Protein AF-A0A957ZMT6-F1 (afdb_monomer_lite)

Sequence (75 aa):
LLAIARNQEERAVELLALARRYPFVANSRWFEELAGQHITAVAATLPAETVATATARGLARALEAAVTELLPGGG

Structure (mmCIF, N/CA/C/O backbone):
data_AF-A0A957ZMT6-F1
#
_entry.id   AF-A0A957ZMT6-F1
#
loop_
_atom_site.group_PDB
_atom_site.id
_atom_site.type_symbol
_atom_site.label_atom_id
_atom_site.label_alt_id
_atom_site.label_comp_id
_atom_site.label_asym_id
_atom_site.label_entity_id
_atom_site.label_seq_id
_atom_site.pdbx_PDB_ins_code
_atom_site.Cartn_x
_atom_site.Cartn_y
_atom_site.Cartn_z
_atom_site.occupancy
_atom_site.B_iso_or_equiv
_atom_site.auth_seq_id
_atom_site.auth_comp_id
_atom_site.auth_asym_id
_atom_site.auth_atom_id
_atom_site.pdbx_PDB_model_num
ATOM 1 N N . LEU A 1 1 ? -4.193 -19.089 18.047 1.00 44.81 1 LEU A N 1
ATOM 2 C CA . LEU A 1 1 ? -3.395 -18.760 16.840 1.00 44.81 1 LEU A CA 1
ATOM 3 C C . LEU A 1 1 ? -4.173 -17.751 15.985 1.00 44.81 1 LEU A C 1
ATOM 5 O O . LEU A 1 1 ? -4.792 -18.139 15.009 1.00 44.81 1 LEU A O 1
ATOM 9 N N . LEU A 1 2 ? -4.239 -16.480 16.406 1.00 39.41 2 LEU A N 1
ATOM 10 C CA . LEU A 1 2 ? -5.242 -15.508 15.919 1.00 39.41 2 LEU A CA 1
ATOM 11 C C . LEU A 1 2 ? -4.638 -14.110 15.651 1.00 39.41 2 LEU A C 1
ATOM 13 O O . LEU A 1 2 ? -5.255 -13.093 15.936 1.00 39.41 2 LEU A O 1
ATOM 17 N N . ALA A 1 3 ? -3.412 -14.055 15.114 1.00 42.34 3 ALA A N 1
ATOM 18 C CA . ALA A 1 3 ? -2.676 -12.802 14.877 1.00 42.34 3 ALA A CA 1
ATOM 19 C C . ALA A 1 3 ? -2.168 -12.628 13.427 1.00 42.34 3 ALA A C 1
ATOM 21 O O . ALA A 1 3 ? -1.152 -11.979 13.211 1.00 42.34 3 ALA A O 1
ATOM 22 N N . ILE A 1 4 ? -2.845 -13.207 12.424 1.00 53.69 4 ILE A N 1
ATOM 23 C CA . ILE A 1 4 ? -2.398 -13.134 11.013 1.00 53.69 4 ILE A CA 1
ATOM 24 C C . ILE A 1 4 ? -3.155 -12.063 10.198 1.00 53.69 4 ILE A C 1
ATOM 26 O O . ILE A 1 4 ? -2.612 -11.547 9.226 1.00 53.69 4 ILE A O 1
ATOM 30 N N . ALA A 1 5 ? -4.359 -11.647 10.609 1.00 55.66 5 ALA A N 1
ATOM 31 C CA . ALA A 1 5 ? -5.161 -10.692 9.831 1.00 55.66 5 ALA A CA 1
ATOM 32 C C . ALA A 1 5 ? -4.551 -9.277 9.759 1.00 55.66 5 ALA A C 1
ATOM 34 O O . ALA A 1 5 ? -4.498 -8.698 8.678 1.00 55.66 5 ALA A O 1
ATOM 35 N N . ARG A 1 6 ? -4.004 -8.756 10.871 1.00 56.56 6 ARG A N 1
ATOM 36 C CA . ARG A 1 6 ? -3.459 -7.382 10.946 1.00 56.56 6 ARG A CA 1
ATOM 37 C C . ARG A 1 6 ? -2.346 -7.091 9.933 1.00 56.56 6 ARG A C 1
ATOM 39 O O . ARG A 1 6 ? -2.192 -5.954 9.514 1.00 56.56 6 ARG A O 1
ATOM 46 N N . ASN A 1 7 ? -1.609 -8.111 9.491 1.00 66.94 7 ASN A N 1
ATOM 47 C CA . ASN A 1 7 ? -0.493 -7.918 8.565 1.00 66.94 7 ASN A CA 1
ATOM 48 C C . ASN A 1 7 ? -0.909 -7.929 7.084 1.00 66.94 7 ASN A C 1
ATOM 50 O O . ASN A 1 7 ? -0.116 -7.531 6.237 1.00 66.94 7 ASN A O 1
ATOM 54 N N . GLN A 1 8 ? -2.116 -8.396 6.746 1.00 81.38 8 GLN A N 1
ATOM 55 C CA . GLN A 1 8 ? -2.593 -8.429 5.355 1.00 81.38 8 GLN A CA 1
ATOM 56 C C . GLN A 1 8 ? -2.992 -7.029 4.869 1.00 81.38 8 GLN A C 1
ATOM 58 O O . GLN A 1 8 ? -2.718 -6.669 3.728 1.00 81.38 8 GLN A O 1
ATOM 63 N N . GLU A 1 9 ? -3.575 -6.220 5.752 1.00 86.56 9 GLU A N 1
ATOM 64 C CA . GLU A 1 9 ? -4.022 -4.854 5.459 1.00 86.56 9 GLU A CA 1
ATOM 65 C C . GLU A 1 9 ? -2.823 -3.917 5.264 1.00 86.56 9 GLU A C 1
ATOM 67 O O . GLU A 1 9 ? -2.716 -3.236 4.245 1.00 86.56 9 GLU A O 1
ATOM 72 N N . GLU A 1 10 ? -1.844 -3.973 6.173 1.00 88.12 10 GLU A N 1
ATOM 73 C CA . GLU A 1 10 ? -0.556 -3.287 6.012 1.00 88.12 10 GLU A CA 1
ATOM 74 C C . GLU A 1 10 ? 0.156 -3.698 4.725 1.00 88.12 10 GLU A C 1
ATOM 76 O O . GLU A 1 10 ? 0.696 -2.862 3.999 1.00 88.12 10 GLU A O 1
ATOM 81 N N . ARG A 1 11 ? 0.143 -5.001 4.423 1.00 86.69 11 ARG A N 1
ATOM 82 C CA . ARG A 1 11 ? 0.765 -5.530 3.214 1.00 86.69 11 ARG A CA 1
ATOM 83 C C . ARG A 1 11 ? 0.081 -5.019 1.954 1.00 86.69 11 ARG A C 1
ATOM 85 O O . ARG A 1 11 ? 0.768 -4.728 0.979 1.00 86.69 11 ARG A O 1
ATOM 92 N N . ALA A 1 12 ? -1.241 -4.886 1.968 1.00 88.81 12 ALA A N 1
ATOM 93 C CA . ALA A 1 12 ? -1.988 -4.316 0.859 1.00 88.81 12 ALA A CA 1
ATOM 94 C C . ALA A 1 12 ? -1.599 -2.847 0.624 1.00 88.81 12 ALA A C 1
ATOM 96 O O . ALA A 1 12 ? -1.323 -2.472 -0.514 1.00 88.81 12 ALA A O 1
ATOM 97 N N . VAL A 1 13 ? -1.479 -2.043 1.687 1.00 90.00 13 VAL A N 1
ATOM 98 C CA . VAL A 1 13 ? -1.016 -0.644 1.607 1.00 90.00 13 VAL A CA 1
ATOM 99 C C . VAL A 1 13 ? 0.407 -0.552 1.051 1.00 90.00 13 VAL A C 1
ATOM 101 O O . VAL A 1 13 ? 0.677 0.258 0.164 1.00 90.00 13 VAL A O 1
ATOM 104 N N . GLU A 1 14 ? 1.310 -1.413 1.519 1.00 91.88 14 GLU A N 1
ATOM 105 C CA . GLU A 1 14 ? 2.685 -1.498 1.018 1.00 91.88 14 GLU A CA 1
ATOM 106 C C . GLU A 1 14 ? 2.723 -1.813 -0.489 1.00 91.88 14 GLU A C 1
ATOM 108 O O . GLU A 1 14 ? 3.446 -1.167 -1.250 1.00 91.88 14 GLU A O 1
ATOM 113 N N . LEU A 1 15 ? 1.914 -2.781 -0.934 1.00 89.44 15 LEU A N 1
ATOM 114 C CA . LEU A 1 15 ? 1.815 -3.169 -2.342 1.00 89.44 15 LEU A CA 1
ATOM 115 C C . LEU A 1 15 ? 1.175 -2.078 -3.201 1.00 89.44 15 LEU A C 1
ATOM 117 O O . LEU A 1 15 ? 1.633 -1.856 -4.318 1.00 89.44 15 LEU A O 1
ATOM 121 N N . LEU A 1 16 ? 0.167 -1.366 -2.693 1.00 89.75 16 LEU A N 1
ATOM 122 C CA . LEU A 1 16 ? -0.425 -0.224 -3.389 1.00 89.75 16 LEU A CA 1
ATOM 123 C C . LEU A 1 16 ? 0.602 0.899 -3.585 1.00 89.75 16 LEU A C 1
ATOM 125 O O . LEU A 1 16 ? 0.698 1.452 -4.682 1.00 89.75 16 LEU A O 1
ATOM 129 N N . ALA A 1 17 ? 1.392 1.211 -2.554 1.00 90.88 17 ALA A N 1
ATOM 130 C CA . ALA A 1 17 ? 2.451 2.216 -2.627 1.00 90.88 17 ALA A CA 1
ATOM 131 C C . ALA A 1 17 ? 3.541 1.835 -3.643 1.00 90.88 17 ALA A C 1
ATOM 133 O O . ALA A 1 17 ? 3.972 2.676 -4.432 1.00 90.88 17 ALA A O 1
ATOM 134 N N . LEU A 1 18 ? 3.940 0.559 -3.671 1.00 90.94 18 LEU A N 1
ATOM 135 C CA . LEU A 1 18 ? 4.854 0.019 -4.679 1.00 90.94 18 LEU A CA 1
ATOM 136 C C . LEU A 1 18 ? 4.256 0.121 -6.094 1.00 90.94 18 LEU A C 1
ATOM 138 O O . LEU A 1 18 ? 4.903 0.627 -7.010 1.00 90.94 18 LEU A O 1
ATOM 142 N N . ALA A 1 19 ? 3.010 -0.322 -6.270 1.00 86.75 19 ALA A N 1
ATOM 143 C CA . ALA A 1 19 ? 2.347 -0.390 -7.567 1.00 86.75 19 ALA A CA 1
ATOM 144 C C . ALA A 1 19 ? 2.149 1.003 -8.190 1.00 86.75 19 ALA A C 1
ATOM 146 O O . ALA A 1 19 ? 2.439 1.197 -9.369 1.00 86.75 19 ALA A O 1
ATOM 147 N N . ARG A 1 20 ? 1.755 2.007 -7.395 1.00 88.50 20 ARG A N 1
ATOM 148 C CA . ARG A 1 20 ? 1.569 3.399 -7.849 1.00 88.50 20 ARG A CA 1
ATOM 149 C C . ARG A 1 20 ? 2.842 4.086 -8.342 1.00 88.50 20 ARG A C 1
ATOM 151 O O . ARG A 1 20 ? 2.751 5.147 -8.950 1.00 88.50 20 ARG A O 1
ATOM 158 N N . ARG A 1 21 ? 4.027 3.515 -8.125 1.00 88.31 21 ARG A N 1
ATOM 159 C CA . ARG A 1 21 ? 5.261 4.088 -8.674 1.00 88.31 21 ARG A CA 1
ATOM 160 C C . ARG A 1 21 ? 5.414 3.848 -10.173 1.00 88.31 21 ARG A C 1
ATOM 162 O O . ARG A 1 21 ? 6.148 4.572 -10.840 1.00 88.31 21 ARG A O 1
ATOM 169 N N . TYR A 1 22 ? 4.718 2.852 -10.705 1.00 84.50 22 TYR A N 1
ATOM 170 C CA . TYR A 1 22 ? 4.725 2.559 -12.126 1.00 84.50 22 TYR A CA 1
ATOM 171 C C . TYR A 1 22 ? 3.681 3.435 -12.833 1.00 84.50 22 TYR A C 1
ATOM 173 O O . TYR A 1 22 ? 2.488 3.297 -12.548 1.00 84.50 22 TYR A O 1
ATOM 181 N N . PRO A 1 23 ? 4.073 4.318 -13.775 1.00 83.19 23 PRO A N 1
ATOM 182 C CA . PRO A 1 23 ? 3.142 5.258 -14.405 1.00 83.19 23 PRO A CA 1
ATOM 183 C C . PRO A 1 23 ? 1.959 4.581 -15.104 1.00 83.19 23 PRO A C 1
ATO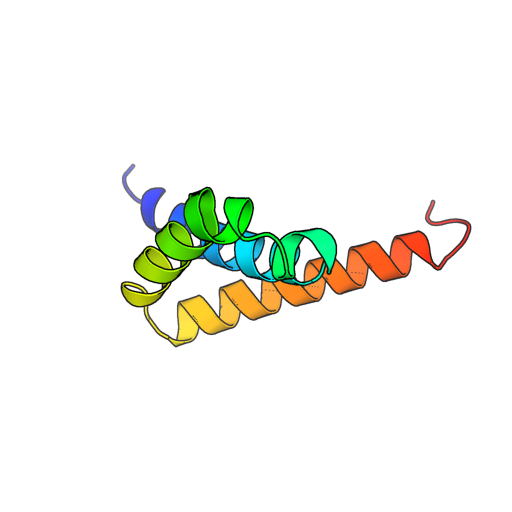M 185 O O . PRO A 1 23 ? 0.860 5.129 -15.123 1.00 83.19 23 PRO A O 1
ATOM 188 N N . PHE A 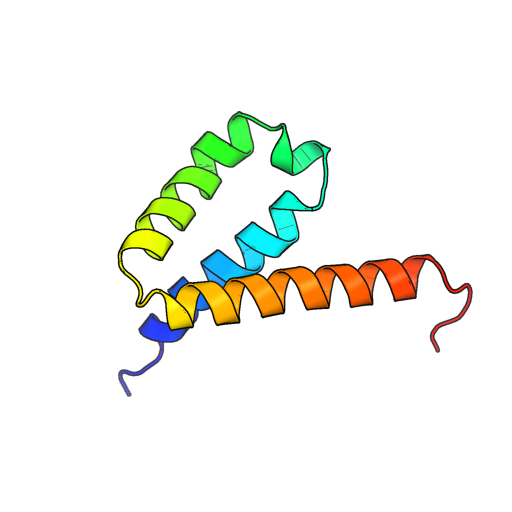1 24 ? 2.154 3.375 -15.643 1.00 84.44 24 PHE A N 1
ATOM 189 C CA . PHE A 1 24 ? 1.080 2.600 -16.269 1.00 84.44 24 PHE A CA 1
ATOM 190 C C . PHE A 1 24 ? 0.072 2.036 -15.258 1.00 84.44 24 PHE A C 1
ATOM 192 O O . PHE A 1 24 ? -1.060 1.759 -15.633 1.00 84.44 24 PHE A O 1
ATOM 199 N N . VAL A 1 25 ? 0.451 1.886 -13.986 1.00 85.56 25 VAL A N 1
ATOM 200 C CA . VAL A 1 25 ? -0.461 1.506 -12.899 1.00 85.56 25 VAL A CA 1
ATOM 201 C C . VAL A 1 25 ? -1.143 2.743 -12.326 1.00 85.56 25 VAL A C 1
ATOM 203 O O . VAL A 1 25 ? -2.362 2.762 -12.202 1.00 85.56 25 VAL A O 1
ATOM 206 N N . ALA A 1 26 ? -0.373 3.794 -12.025 1.00 86.50 26 ALA A N 1
ATOM 207 C CA . ALA A 1 26 ? -0.885 5.026 -11.422 1.00 86.50 26 ALA A CA 1
ATOM 208 C C . ALA A 1 26 ? -1.947 5.729 -12.280 1.00 86.50 26 ALA A C 1
ATOM 210 O O . ALA A 1 26 ? -2.865 6.338 -11.744 1.00 86.50 26 ALA A O 1
ATOM 211 N N . ASN A 1 27 ? -1.829 5.623 -13.607 1.00 88.19 27 ASN A N 1
ATOM 212 C CA . ASN A 1 27 ? -2.784 6.195 -14.557 1.00 88.19 27 ASN A CA 1
ATOM 213 C C . ASN A 1 27 ? -3.828 5.176 -15.057 1.00 88.19 27 ASN A C 1
ATOM 215 O O . ASN A 1 27 ? -4.621 5.493 -15.945 1.00 88.19 27 ASN A O 1
ATOM 219 N N . SER A 1 28 ? -3.842 3.945 -14.528 1.00 87.31 28 SER A N 1
ATOM 220 C CA . SER A 1 28 ? -4.796 2.913 -14.941 1.00 87.31 28 SER A CA 1
ATOM 221 C C . SER A 1 28 ? -6.089 3.007 -14.143 1.00 87.31 28 SER A C 1
ATOM 223 O O . SER A 1 28 ? -6.155 2.633 -12.972 1.00 87.31 28 SER A O 1
ATOM 225 N N . ARG A 1 29 ? -7.161 3.428 -14.821 1.00 89.25 29 ARG A N 1
ATOM 226 C CA . ARG A 1 29 ? -8.510 3.448 -14.241 1.00 89.25 29 ARG A CA 1
ATOM 227 C C . ARG A 1 29 ? -8.969 2.055 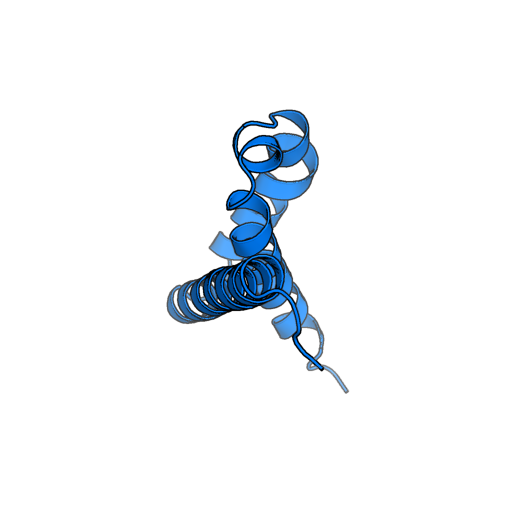-13.803 1.00 89.25 29 ARG A C 1
ATOM 229 O O . ARG A 1 29 ? -9.542 1.917 -12.733 1.00 89.25 29 ARG A O 1
ATOM 236 N N . TRP A 1 30 ? -8.664 1.025 -14.595 1.00 89.06 30 TRP A N 1
ATOM 237 C CA . TRP A 1 30 ? -9.015 -0.359 -14.261 1.00 89.06 30 TRP A CA 1
ATOM 238 C C . TRP A 1 30 ? -8.345 -0.820 -12.962 1.00 89.06 30 TRP A C 1
ATOM 240 O O . TRP A 1 30 ? -8.981 -1.468 -12.138 1.00 89.06 30 TRP A O 1
ATOM 250 N N . PHE A 1 31 ? -7.077 -0.453 -12.747 1.00 84.44 31 PHE A N 1
ATOM 251 C CA . PHE A 1 31 ? -6.370 -0.798 -11.514 1.00 84.44 31 PHE A CA 1
ATOM 252 C C . PHE A 1 31 ? -6.941 -0.057 -10.300 1.00 84.44 31 PHE A C 1
ATOM 254 O O . PHE A 1 31 ? -7.128 -0.658 -9.240 1.00 84.44 31 PHE A O 1
ATOM 261 N N . GLU A 1 32 ? -7.239 1.235 -10.454 1.00 85.75 32 GLU A N 1
ATOM 262 C CA . GLU A 1 32 ? -7.834 2.038 -9.385 1.00 85.75 32 GLU A CA 1
ATOM 263 C C . GLU A 1 32 ? -9.218 1.497 -8.987 1.00 85.75 32 GLU A C 1
ATOM 265 O O . GLU A 1 32 ? -9.485 1.330 -7.800 1.00 85.75 32 GLU A O 1
ATOM 270 N N . GLU A 1 33 ? -10.063 1.143 -9.960 1.00 88.56 33 GLU A N 1
ATOM 271 C CA . GLU A 1 33 ? -11.401 0.580 -9.727 1.00 88.56 33 GLU A CA 1
ATOM 272 C C . GLU A 1 33 ? -11.352 -0.837 -9.127 1.00 88.56 33 GLU A C 1
ATOM 274 O O . GLU A 1 33 ? -12.113 -1.150 -8.212 1.00 88.56 33 GLU A O 1
ATOM 279 N N . LEU A 1 34 ? -10.450 -1.703 -9.603 1.00 85.44 34 LEU A N 1
ATOM 280 C CA . LEU A 1 34 ? -10.376 -3.090 -9.138 1.00 85.44 34 LEU A CA 1
ATOM 281 C C . LEU A 1 34 ? -9.707 -3.210 -7.762 1.00 85.44 34 LEU A C 1
ATOM 283 O O . LEU A 1 34 ? -10.216 -3.901 -6.882 1.00 85.44 34 LEU A O 1
ATOM 287 N N . ALA A 1 35 ? -8.562 -2.557 -7.566 1.00 81.12 35 ALA A N 1
ATOM 288 C CA . ALA A 1 35 ? -7.697 -2.777 -6.406 1.00 81.12 35 ALA A CA 1
ATOM 289 C C . ALA A 1 35 ? -7.412 -1.495 -5.613 1.00 81.12 35 ALA A C 1
ATOM 291 O O . ALA A 1 35 ? -7.429 -1.528 -4.382 1.00 81.12 35 ALA A O 1
ATOM 292 N N . GLY A 1 36 ? -7.183 -0.362 -6.285 1.00 83.75 36 GLY A N 1
ATOM 293 C CA . GLY A 1 36 ? -6.791 0.896 -5.637 1.00 83.75 36 GLY A CA 1
ATOM 294 C C . GLY A 1 36 ? -7.805 1.393 -4.606 1.00 83.75 36 GLY A C 1
ATOM 295 O O . GLY A 1 36 ? -7.437 1.687 -3.467 1.00 83.75 36 GLY A O 1
ATOM 296 N N . GLN A 1 37 ? -9.090 1.409 -4.963 1.00 88.69 37 GLN A N 1
ATOM 297 C CA . GLN A 1 37 ? -10.172 1.851 -4.080 1.00 88.69 37 GLN A CA 1
ATOM 298 C C . GLN A 1 37 ? -10.375 0.913 -2.887 1.00 88.69 37 GLN A C 1
ATOM 300 O O . GLN A 1 37 ? -10.485 1.382 -1.756 1.00 88.69 37 GLN A O 1
ATOM 305 N N . HIS A 1 38 ? -10.358 -0.404 -3.115 1.00 88.31 38 HIS A N 1
ATOM 306 C CA . HIS A 1 38 ? -10.504 -1.400 -2.049 1.00 88.31 38 HIS A CA 1
ATOM 307 C C . HIS A 1 38 ? -9.371 -1.293 -1.025 1.00 88.31 38 HIS A C 1
ATOM 309 O O . HIS A 1 38 ? -9.617 -1.263 0.179 1.00 88.31 38 HIS A O 1
ATOM 315 N N . ILE A 1 39 ? -8.129 -1.168 -1.494 1.00 86.56 39 ILE A N 1
ATOM 316 C CA . ILE A 1 39 ? -6.967 -1.049 -0.611 1.00 86.56 39 ILE A CA 1
ATOM 317 C C . ILE A 1 39 ? -6.945 0.315 0.089 1.00 86.56 39 ILE A C 1
ATOM 319 O O . ILE A 1 39 ? -6.587 0.387 1.260 1.00 86.56 39 ILE A O 1
ATOM 323 N N . THR A 1 40 ? -7.377 1.391 -0.574 1.00 88.25 40 THR A N 1
ATOM 324 C CA . THR A 1 40 ? -7.508 2.717 0.055 1.00 88.25 40 THR A CA 1
ATOM 325 C C . THR A 1 40 ? -8.573 2.717 1.153 1.00 88.25 40 THR A C 1
ATOM 327 O O . THR A 1 40 ? -8.361 3.300 2.214 1.00 88.25 40 THR A O 1
ATOM 330 N N . ALA A 1 41 ? -9.694 2.024 0.941 1.00 88.44 41 ALA A N 1
ATOM 331 C CA . ALA A 1 41 ? -10.732 1.865 1.954 1.00 88.44 41 ALA A CA 1
ATOM 332 C C . ALA A 1 41 ? -10.226 1.078 3.175 1.00 88.44 41 ALA A C 1
ATOM 334 O O . ALA A 1 41 ? -10.484 1.478 4.306 1.00 88.44 41 ALA A O 1
ATOM 335 N N . VAL A 1 42 ? -9.444 0.016 2.956 1.00 86.50 42 VAL A N 1
ATOM 336 C CA . VAL A 1 42 ? -8.769 -0.735 4.031 1.00 86.50 42 VAL A CA 1
ATOM 337 C C . VAL A 1 42 ? -7.711 0.123 4.736 1.00 86.50 42 VAL A C 1
ATOM 339 O O . VAL A 1 42 ? -7.598 0.100 5.956 1.00 86.50 42 VAL A O 1
ATOM 342 N N . ALA A 1 43 ? -6.958 0.944 4.003 1.00 87.00 43 ALA A N 1
ATOM 343 C CA . ALA A 1 43 ? -5.999 1.868 4.605 1.00 87.00 43 ALA A CA 1
ATOM 344 C C . ALA A 1 43 ? -6.689 2.863 5.552 1.00 87.00 43 ALA A C 1
ATOM 346 O O . ALA A 1 43 ? -6.141 3.198 6.599 1.00 87.00 43 ALA A O 1
ATOM 347 N N . ALA A 1 44 ? -7.907 3.298 5.219 1.00 89.88 44 ALA A N 1
ATOM 348 C CA . ALA A 1 44 ? -8.681 4.220 6.043 1.00 89.88 44 ALA A CA 1
ATOM 349 C C . ALA A 1 44 ? -9.161 3.609 7.375 1.00 89.88 44 ALA A C 1
ATOM 351 O O . ALA A 1 44 ? -9.513 4.358 8.285 1.00 89.88 44 ALA A O 1
ATOM 352 N N . THR A 1 45 ? -9.165 2.278 7.519 1.00 90.19 45 THR A N 1
ATOM 353 C CA . THR A 1 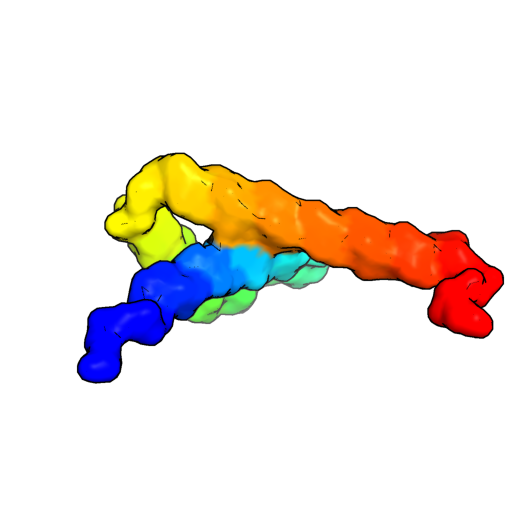45 ? -9.518 1.602 8.781 1.00 90.19 45 THR A CA 1
ATOM 354 C C . THR A 1 45 ? -8.312 1.350 9.689 1.00 90.19 45 THR A C 1
ATOM 356 O O . THR A 1 45 ? -8.485 0.918 10.829 1.00 90.19 45 THR A O 1
ATOM 359 N N . LEU A 1 46 ? -7.093 1.608 9.206 1.00 88.06 46 LEU A N 1
ATOM 360 C CA . LEU A 1 46 ? -5.853 1.409 9.952 1.00 88.06 46 LEU A CA 1
ATOM 361 C C . LEU A 1 46 ? -5.418 2.678 10.704 1.00 88.06 46 LEU A C 1
ATOM 363 O O . LEU A 1 46 ? -5.733 3.795 10.287 1.00 88.06 46 LEU A O 1
ATOM 367 N N . PRO A 1 47 ? -4.627 2.541 11.786 1.00 93.31 47 PRO A N 1
ATOM 368 C CA . PRO A 1 47 ? -3.944 3.678 12.389 1.00 93.31 47 PRO A CA 1
ATOM 369 C C . PRO A 1 47 ? -3.057 4.400 11.367 1.00 93.31 47 PRO A C 1
ATOM 371 O O . PRO A 1 47 ? -2.350 3.767 10.581 1.00 93.31 47 PRO A O 1
ATOM 374 N N . ALA A 1 48 ? -3.038 5.732 11.415 1.00 90.88 48 ALA A N 1
ATOM 375 C CA . ALA A 1 48 ? -2.276 6.545 10.466 1.00 90.88 48 ALA A CA 1
ATOM 376 C C . ALA A 1 48 ? -0.773 6.208 10.458 1.00 90.88 48 ALA A C 1
ATOM 378 O O . ALA A 1 48 ? -0.154 6.165 9.397 1.00 90.88 48 ALA A O 1
ATOM 379 N N . GLU A 1 49 ? -0.197 5.915 11.628 1.00 91.44 49 GLU A N 1
ATOM 380 C CA . GLU A 1 49 ? 1.202 5.492 11.755 1.00 91.44 49 GLU A CA 1
ATOM 381 C C . GLU A 1 49 ? 1.464 4.181 11.003 1.00 91.44 49 GLU A C 1
ATOM 383 O O . GLU A 1 49 ? 2.410 4.084 10.227 1.00 91.44 49 GLU A O 1
ATOM 388 N N . THR A 1 50 ? 0.564 3.208 11.137 1.00 90.75 50 THR A N 1
ATOM 389 C CA . THR A 1 50 ? 0.629 1.926 10.434 1.00 90.75 50 THR A CA 1
ATOM 390 C C . THR A 1 50 ? 0.600 2.105 8.911 1.00 90.75 50 THR A C 1
ATOM 392 O O . THR A 1 50 ? 1.419 1.518 8.197 1.00 90.75 50 THR A O 1
ATOM 395 N N . VAL A 1 51 ? -0.289 2.965 8.403 1.00 91.81 51 VAL A N 1
ATOM 396 C CA . VAL A 1 51 ? -0.366 3.305 6.970 1.00 91.81 51 VAL A CA 1
ATOM 397 C C . VAL A 1 51 ? 0.917 3.988 6.498 1.00 91.81 51 VAL A C 1
ATOM 399 O O . VAL A 1 51 ? 1.438 3.648 5.432 1.00 91.81 51 VAL A O 1
ATOM 402 N N . ALA A 1 52 ? 1.459 4.916 7.288 1.00 91.44 52 ALA A N 1
ATOM 403 C CA . ALA A 1 52 ? 2.696 5.619 6.968 1.00 91.44 52 ALA A CA 1
ATOM 404 C C . ALA A 1 52 ? 3.893 4.655 6.898 1.00 91.44 52 ALA A C 1
ATOM 406 O O . ALA A 1 52 ? 4.632 4.663 5.912 1.00 91.44 52 ALA A O 1
ATOM 407 N N . THR A 1 53 ? 4.047 3.762 7.880 1.00 92.94 53 THR A N 1
ATOM 408 C CA . THR A 1 53 ? 5.114 2.750 7.898 1.00 92.94 53 THR A CA 1
ATOM 409 C C . THR A 1 53 ? 4.992 1.765 6.734 1.00 92.94 53 THR A C 1
ATOM 411 O O . THR A 1 53 ? 5.994 1.417 6.106 1.00 92.94 53 THR A O 1
ATOM 414 N N . ALA A 1 54 ? 3.782 1.303 6.411 1.00 90.00 54 ALA A N 1
ATOM 415 C CA . ALA A 1 54 ? 3.546 0.420 5.267 1.00 90.00 54 ALA A CA 1
ATOM 416 C C . ALA A 1 54 ? 3.841 1.114 3.926 1.00 90.00 54 ALA A C 1
ATOM 418 O O . ALA A 1 54 ? 4.525 0.550 3.071 1.00 90.00 54 ALA A O 1
ATOM 419 N N . THR A 1 55 ? 3.409 2.365 3.767 1.00 92.12 55 THR A N 1
ATOM 420 C CA . THR A 1 55 ? 3.683 3.174 2.570 1.00 92.12 55 THR A CA 1
ATOM 421 C C . THR A 1 55 ? 5.184 3.394 2.386 1.00 92.12 55 THR A C 1
ATOM 423 O O . THR A 1 55 ? 5.713 3.167 1.298 1.00 92.12 55 THR A O 1
ATOM 426 N N . ALA A 1 56 ? 5.897 3.766 3.454 1.00 92.31 56 ALA A N 1
ATOM 427 C CA . ALA A 1 56 ? 7.343 3.966 3.424 1.00 92.31 56 ALA A CA 1
ATOM 428 C C . ALA A 1 56 ? 8.092 2.687 3.011 1.00 92.31 56 ALA A C 1
ATOM 430 O O . ALA A 1 56 ? 8.984 2.746 2.164 1.00 92.31 56 ALA A O 1
ATOM 431 N N . ARG A 1 57 ? 7.683 1.519 3.533 1.00 90.94 57 ARG A N 1
ATOM 432 C CA . ARG A 1 57 ? 8.223 0.215 3.107 1.00 90.94 57 ARG A CA 1
ATOM 433 C C . ARG A 1 57 ? 8.006 -0.044 1.614 1.00 90.94 57 ARG A C 1
ATOM 435 O O . ARG A 1 57 ? 8.937 -0.478 0.938 1.00 90.94 57 ARG A O 1
ATOM 442 N N . GLY A 1 58 ? 6.811 0.236 1.090 1.00 89.62 58 GLY A N 1
ATOM 443 C CA . GLY A 1 58 ? 6.494 0.041 -0.329 1.00 89.62 58 GLY A CA 1
ATOM 444 C C . GLY A 1 58 ? 7.356 0.908 -1.248 1.00 89.62 58 GLY A C 1
ATOM 445 O O . GLY A 1 58 ? 7.900 0.423 -2.241 1.00 89.62 58 GLY A O 1
ATOM 446 N N . LEU A 1 59 ? 7.558 2.173 -0.872 1.00 90.44 59 LEU A N 1
ATOM 447 C CA . LEU A 1 59 ? 8.410 3.108 -1.611 1.00 90.44 59 LEU A CA 1
ATOM 448 C C . LEU A 1 59 ? 9.899 2.730 -1.554 1.00 90.44 59 LEU A C 1
ATOM 450 O O . LEU A 1 59 ? 10.584 2.819 -2.576 1.00 90.44 59 LEU A O 1
ATOM 454 N N . ALA A 1 60 ? 10.392 2.278 -0.395 1.00 90.50 60 ALA A N 1
ATOM 455 C CA . ALA A 1 60 ? 11.778 1.836 -0.221 1.00 90.50 60 ALA A CA 1
ATOM 456 C C . ALA A 1 60 ? 12.102 0.602 -1.078 1.00 90.50 60 ALA A C 1
ATOM 458 O O . ALA A 1 60 ? 13.109 0.582 -1.779 1.00 90.50 60 ALA A O 1
ATOM 459 N N . ARG A 1 61 ? 11.202 -0.385 -1.126 1.00 84.50 61 ARG A N 1
ATOM 460 C CA . ARG A 1 61 ? 11.362 -1.569 -1.990 1.00 84.50 61 ARG A CA 1
ATOM 461 C C . ARG A 1 61 ? 11.386 -1.233 -3.469 1.00 84.50 61 ARG A C 1
ATOM 463 O O . ARG A 1 61 ? 12.139 -1.823 -4.235 1.00 84.50 61 ARG A O 1
ATOM 470 N N . ALA A 1 62 ? 10.572 -0.267 -3.878 1.00 81.19 62 ALA A N 1
ATOM 471 C CA . ALA A 1 62 ? 10.619 0.220 -5.243 1.00 81.19 62 ALA A CA 1
ATOM 472 C C . ALA A 1 62 ? 11.992 0.855 -5.552 1.00 81.19 62 ALA A C 1
ATOM 474 O O . ALA A 1 62 ? 12.484 0.772 -6.676 1.00 81.19 62 ALA A O 1
ATOM 475 N N . LEU A 1 63 ? 12.608 1.542 -4.579 1.00 78.81 63 LEU A N 1
ATOM 476 C CA . LEU A 1 63 ? 13.930 2.151 -4.742 1.00 78.81 63 LEU A CA 1
ATOM 477 C C . LEU A 1 63 ? 15.002 1.073 -4.890 1.00 78.81 63 LEU A C 1
ATOM 479 O O . LEU A 1 63 ? 15.779 1.158 -5.832 1.00 78.81 63 LEU A O 1
ATOM 483 N N . GLU A 1 64 ? 14.979 0.045 -4.041 1.00 79.12 64 GLU A N 1
ATOM 484 C CA . GLU A 1 64 ? 15.860 -1.125 -4.160 1.00 79.12 64 GLU A CA 1
ATOM 485 C C . GLU A 1 64 ? 15.754 -1.769 -5.547 1.00 79.12 64 GLU A C 1
ATOM 487 O O . GLU A 1 64 ? 16.768 -1.926 -6.221 1.00 79.12 64 GLU A O 1
ATOM 492 N N . ALA A 1 65 ? 14.532 -2.043 -6.019 1.00 76.31 65 ALA A N 1
ATOM 493 C CA . ALA A 1 65 ? 14.308 -2.636 -7.337 1.00 76.31 65 ALA A CA 1
ATOM 494 C C . ALA A 1 65 ? 14.891 -1.780 -8.476 1.00 76.31 65 ALA A C 1
ATOM 496 O O . ALA A 1 65 ? 15.589 -2.297 -9.344 1.00 76.31 65 ALA A O 1
ATOM 497 N N . ALA A 1 66 ? 14.676 -0.461 -8.447 1.00 76.88 66 ALA A N 1
ATOM 498 C CA . ALA A 1 66 ? 15.240 0.425 -9.465 1.00 76.88 66 ALA A CA 1
ATOM 499 C C . ALA A 1 66 ? 16.768 0.539 -9.387 1.00 76.88 66 ALA A C 1
ATOM 501 O O . ALA A 1 66 ? 17.411 0.659 -10.422 1.00 76.88 66 ALA A O 1
ATOM 502 N N . VAL A 1 67 ? 17.362 0.489 -8.191 1.00 77.12 67 VAL A N 1
ATOM 503 C CA . VAL A 1 67 ? 18.825 0.460 -8.028 1.00 77.12 67 VAL A CA 1
ATOM 504 C C . VAL A 1 67 ? 19.408 -0.830 -8.615 1.00 77.12 67 VAL A C 1
ATOM 506 O O . VAL A 1 67 ? 20.439 -0.772 -9.280 1.00 77.12 67 VAL A O 1
ATOM 509 N N . THR A 1 68 ? 18.735 -1.973 -8.438 1.00 77.25 68 THR A N 1
ATOM 510 C CA . THR A 1 68 ? 19.122 -3.246 -9.070 1.00 77.25 68 THR A CA 1
ATOM 511 C C . THR A 1 68 ? 19.051 -3.183 -10.596 1.00 77.25 68 THR A C 1
ATOM 513 O O . THR A 1 68 ? 19.943 -3.697 -11.260 1.00 77.25 68 THR A O 1
ATOM 516 N N . GLU A 1 69 ? 18.030 -2.537 -11.165 1.00 73.56 69 GLU A N 1
ATOM 517 C CA . GLU A 1 69 ? 17.899 -2.372 -12.622 1.00 73.56 69 GLU A CA 1
ATOM 518 C C . GLU A 1 69 ? 18.965 -1.436 -13.220 1.00 73.56 69 GLU A C 1
ATOM 520 O O . GLU A 1 69 ? 19.384 -1.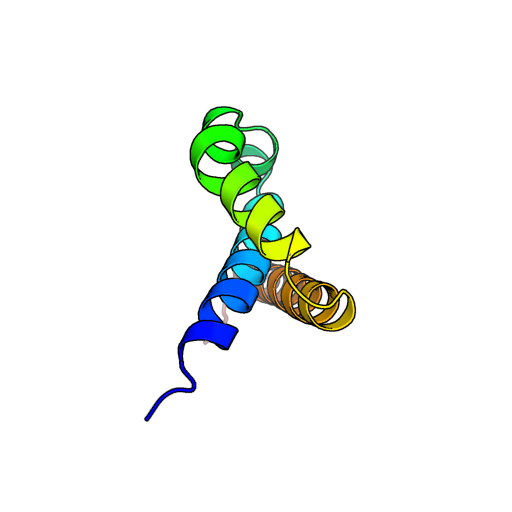626 -14.361 1.00 73.56 69 GLU A O 1
ATOM 525 N N . LEU A 1 70 ? 19.413 -0.426 -12.464 1.00 72.69 70 LEU A N 1
ATOM 526 C CA . LEU A 1 70 ? 20.361 0.590 -12.937 1.00 72.69 70 LEU A CA 1
ATOM 527 C C . LEU A 1 70 ? 21.833 0.154 -12.855 1.00 72.69 70 LEU A C 1
ATOM 529 O O . LEU A 1 70 ? 22.676 0.727 -13.546 1.00 72.69 70 LEU A O 1
ATOM 53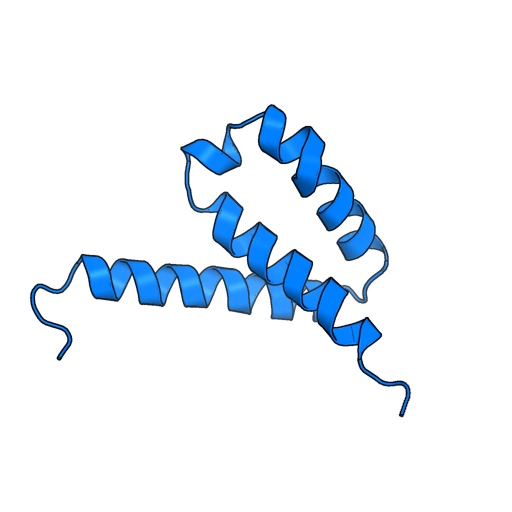3 N N . LEU A 1 71 ? 22.155 -0.828 -12.009 1.00 72.81 71 LEU A N 1
ATOM 534 C CA . LEU A 1 71 ? 23.510 -1.351 -11.844 1.00 72.81 71 LEU A CA 1
ATOM 535 C C . LEU A 1 71 ? 23.681 -2.632 -12.681 1.00 72.81 71 LEU A C 1
ATOM 537 O O . LEU A 1 71 ? 23.104 -3.664 -12.336 1.00 72.81 71 LEU A O 1
ATOM 541 N N . PRO A 1 72 ? 24.483 -2.622 -13.767 1.00 56.16 72 PRO A N 1
ATOM 542 C CA . PRO A 1 72 ? 24.747 -3.824 -14.544 1.00 56.16 72 PRO A CA 1
ATOM 543 C C . PRO A 1 72 ? 25.677 -4.740 -13.733 1.00 56.16 72 PRO A C 1
ATOM 545 O O . PRO A 1 72 ? 26.895 -4.594 -13.776 1.00 56.16 72 PRO A O 1
ATOM 548 N N . GLY A 1 73 ? 25.092 -5.663 -12.969 1.00 64.69 73 GLY A N 1
ATOM 549 C CA . GLY A 1 73 ? 25.814 -6.668 -12.183 1.00 64.69 73 GLY A CA 1
ATOM 550 C C . GLY A 1 73 ? 25.573 -6.539 -10.681 1.00 64.69 73 GLY A C 1
ATOM 551 O O . GLY A 1 73 ? 26.396 -5.994 -9.953 1.00 64.69 73 GLY A O 1
ATOM 552 N N . GLY A 1 74 ? 24.439 -7.062 -10.214 1.00 55.72 74 GLY A N 1
ATOM 553 C CA . GLY A 1 74 ? 24.201 -7.352 -8.801 1.00 55.72 74 GLY A CA 1
ATOM 554 C C . GLY A 1 74 ? 24.228 -8.859 -8.581 1.00 55.72 74 GLY A C 1
ATOM 555 O O . GLY A 1 74 ? 23.187 -9.505 -8.691 1.00 55.72 74 GLY A O 1
ATOM 556 N N . GLY A 1 75 ? 25.421 -9.394 -8.317 1.00 47.44 75 GLY A N 1
ATOM 557 C CA . GLY A 1 75 ? 25.705 -10.809 -8.069 1.00 47.44 75 GLY A CA 1
ATOM 558 C C . GLY A 1 75 ? 27.158 -11.139 -8.356 1.00 47.44 75 GLY A C 1
ATOM 559 O O . GLY A 1 75 ? 27.447 -11.417 -9.538 1.00 47.44 75 GLY A O 1
#

Radius of gyration: 14.21 Å; chains: 1; bounding box: 37×25×33 Å

Foldseek 3Di:
DPPDPVVVLLQLLLQLLLQCVDVCQVPDPVNCVPRVVVSVVSLVVDDPVSSVVSNVNSVVVSVVVVVVVVDPDDD

pLDDT: mean 81.59, std 13.14, range [39.41, 93.31]

Secondary structure (DSSP, 8-state):
---STHHHHHHHHHHHHHHTTSHHHHT-HHHIIIIIHHHHHHHTTS-HHHHHHHHHHHHHHHHHHHHHHHSS---